Protein AF-A0A429B1J3-F1 (afdb_monomer)

Secondary structure (DSSP, 8-state):
---SSSSPPPHHHHHHHHHHHHHHHHHHHHHHH-SS--HHHHHHHHHHTT-B-GGGPBP-HHHHHHHHHHHHHHHHHHHHHTT-

Solvent-accessible surface area (backbone atoms only — not comparable to full-atom values): 5005 Å² total; per-residue (Å²): 139,83,58,91,66,96,57,82,74,48,70,69,56,46,50,59,57,47,46,61,50,56,52,42,52,54,50,50,59,40,42,75,79,30,83,82,56,59,51,58,58,52,23,51,51,30,46,74,73,69,47,51,46,82,90,74,33,74,48,46,40,64,63,50,57,77,41,42,67,62,48,52,52,50,49,52,51,53,61,60,60,71,75,113

Mean predicted aligned error: 8.42 Å

pLDDT: mean 78.14, std 14.59, range [38.81, 91.38]

Structure (mmCIF, N/CA/C/O backbone):
data_AF-A0A429B1J3-F1
#
_entry.id   AF-A0A429B1J3-F1
#
loop_
_atom_site.group_PDB
_atom_site.id
_atom_site.type_symbol
_atom_site.label_atom_id
_atom_site.label_alt_id
_atom_site.label_comp_id
_atom_site.label_asym_id
_atom_site.label_entity_id
_atom_site.label_seq_id
_atom_site.pdbx_PDB_ins_code
_atom_site.Cartn_x
_atom_site.Cartn_y
_atom_site.Cartn_z
_atom_site.occupancy
_atom_site.B_iso_or_equiv
_atom_site.auth_seq_id
_atom_site.auth_comp_id
_atom_site.auth_asym_id
_atom_site.auth_atom_id
_atom_site.pdbx_PDB_model_num
ATOM 1 N N . MET A 1 1 ? 8.469 -7.858 18.205 1.00 41.81 1 MET A N 1
ATOM 2 C CA . MET A 1 1 ? 9.052 -6.593 17.703 1.00 41.81 1 MET A CA 1
ATOM 3 C C . MET A 1 1 ? 8.813 -5.524 18.758 1.00 41.81 1 MET A C 1
ATOM 5 O O . MET A 1 1 ? 7.680 -5.106 18.961 1.00 41.81 1 MET A O 1
ATOM 9 N N . THR A 1 2 ? 9.848 -5.206 19.528 1.00 40.00 2 THR A N 1
ATOM 10 C CA . THR A 1 2 ? 9.787 -4.422 20.769 1.00 40.00 2 THR A CA 1
ATOM 11 C C . THR A 1 2 ? 10.081 -2.958 20.450 1.00 40.00 2 THR A C 1
ATOM 13 O O . THR A 1 2 ? 11.165 -2.636 19.971 1.00 40.00 2 THR A O 1
ATOM 16 N N . GLY A 1 3 ? 9.110 -2.071 20.674 1.00 46.72 3 GLY A N 1
ATOM 17 C CA . GLY A 1 3 ? 9.320 -0.629 20.560 1.00 46.72 3 GLY A CA 1
ATOM 18 C C . GLY A 1 3 ? 10.354 -0.153 21.581 1.00 46.72 3 GLY A C 1
ATOM 19 O O . GLY A 1 3 ? 10.352 -0.588 22.733 1.00 46.72 3 GLY A O 1
ATOM 20 N N . ARG A 1 4 ? 11.257 0.730 21.145 1.00 56.00 4 ARG A N 1
ATOM 21 C CA . ARG A 1 4 ? 12.206 1.460 21.994 1.00 56.00 4 ARG A CA 1
ATOM 22 C C . ARG A 1 4 ? 11.379 2.188 23.073 1.00 56.00 4 ARG A C 1
ATOM 24 O O . ARG A 1 4 ? 10.560 3.023 22.715 1.00 56.00 4 ARG A O 1
ATOM 31 N N . SER A 1 5 ? 11.567 1.819 24.345 1.00 51.78 5 SER A N 1
ATOM 32 C CA . SER A 1 5 ? 10.675 2.060 25.504 1.00 51.78 5 SER A CA 1
ATOM 33 C C . SER A 1 5 ? 9.550 1.024 25.602 1.00 51.78 5 SER A C 1
ATOM 35 O O . SER A 1 5 ? 8.588 1.097 24.852 1.00 51.78 5 SER A O 1
ATOM 37 N N . GLY A 1 6 ? 9.651 0.080 26.546 1.00 51.34 6 GLY A N 1
ATOM 38 C CA . GLY A 1 6 ? 8.748 -1.068 26.758 1.00 51.34 6 GLY A CA 1
ATOM 39 C C . GLY A 1 6 ? 7.286 -0.762 27.130 1.00 51.34 6 GLY A C 1
ATOM 40 O O . GLY A 1 6 ? 6.713 -1.440 27.975 1.00 51.34 6 GLY A O 1
ATOM 41 N N . LYS A 1 7 ? 6.667 0.245 26.511 1.00 51.31 7 LYS A N 1
ATOM 42 C CA . LYS A 1 7 ? 5.224 0.481 26.517 1.00 51.31 7 LYS A CA 1
ATOM 43 C C . LYS A 1 7 ? 4.619 -0.269 25.325 1.00 51.31 7 LYS A C 1
ATOM 45 O O . LYS A 1 7 ? 5.178 -0.192 24.227 1.00 51.31 7 LYS A O 1
ATOM 50 N N . PRO A 1 8 ? 3.490 -0.977 25.503 1.00 56.25 8 PRO A N 1
ATOM 51 C CA . PRO A 1 8 ? 2.791 -1.584 24.381 1.00 56.25 8 PRO A CA 1
ATOM 52 C C . PRO A 1 8 ? 2.475 -0.491 23.360 1.00 56.25 8 PRO A C 1
ATOM 54 O O . PRO A 1 8 ? 1.967 0.575 23.713 1.00 56.25 8 PRO A O 1
ATOM 57 N N . VAL A 1 9 ? 2.832 -0.731 22.098 1.00 57.44 9 VAL A N 1
ATOM 58 C CA . VAL A 1 9 ? 2.495 0.189 21.013 1.00 57.44 9 VAL A CA 1
ATOM 59 C C . VAL A 1 9 ? 0.975 0.295 20.989 1.00 57.44 9 VAL A C 1
ATOM 61 O O . VAL A 1 9 ? 0.291 -0.709 20.799 1.00 57.44 9 VAL A O 1
ATOM 64 N N . SER A 1 10 ? 0.435 1.491 21.222 1.00 60.06 10 SER A N 1
ATOM 65 C CA . SER A 1 10 ? -1.014 1.685 21.206 1.00 60.06 10 SER A CA 1
ATOM 66 C C . SER A 1 10 ? -1.583 1.217 19.861 1.00 60.06 10 SER A C 1
ATOM 68 O O . SER A 1 10 ? -0.959 1.474 18.827 1.00 60.06 10 SER A O 1
ATOM 70 N N . PRO A 1 11 ? -2.770 0.591 19.820 1.00 58.06 11 PRO A N 1
ATOM 71 C CA . PRO A 1 11 ? -3.370 0.098 18.579 1.00 58.06 11 PRO A CA 1
ATOM 72 C C . PRO A 1 11 ? -3.516 1.191 17.511 1.00 58.06 11 P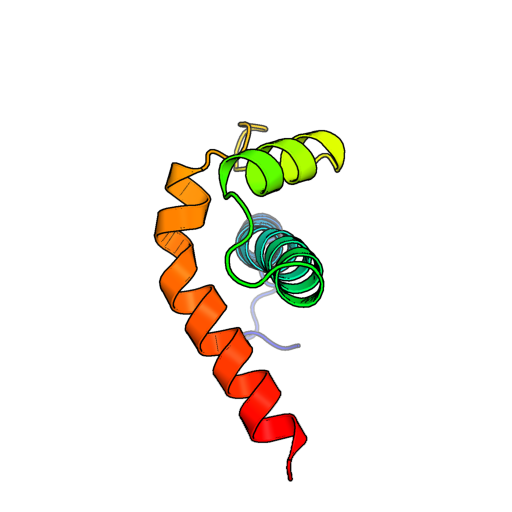RO A C 1
ATOM 74 O O . PRO A 1 11 ? -3.399 0.900 16.326 1.00 58.06 11 PRO A O 1
ATOM 77 N N . SER A 1 12 ? -3.687 2.457 17.902 1.00 59.88 12 SER A N 1
ATOM 78 C CA . SER A 1 12 ? -3.681 3.610 16.989 1.00 59.88 12 SER A CA 1
ATOM 79 C C . SER A 1 12 ? -2.306 3.874 16.364 1.00 59.88 12 SER A C 1
ATOM 81 O O . SER A 1 12 ? -2.218 4.154 15.172 1.00 59.88 12 SER A O 1
ATOM 83 N N . THR A 1 13 ? -1.227 3.735 17.138 1.00 57.50 13 THR A N 1
ATOM 84 C CA . THR A 1 13 ? 0.156 3.839 16.648 1.00 57.50 13 THR A CA 1
ATOM 85 C C . THR A 1 13 ? 0.493 2.656 15.748 1.00 57.50 13 THR A C 1
ATOM 87 O O . THR A 1 13 ? 1.044 2.848 14.670 1.00 57.50 13 THR A O 1
ATOM 90 N N . LEU A 1 14 ? 0.085 1.445 16.135 1.00 63.69 14 LEU A N 1
ATOM 91 C CA . LEU A 1 14 ? 0.195 0.248 15.300 1.00 63.69 14 LEU A CA 1
ATOM 92 C C . LEU A 1 14 ? -0.553 0.435 13.981 1.00 63.69 14 LEU A C 1
ATOM 94 O O . LEU A 1 14 ? 0.050 0.280 12.932 1.00 63.69 14 LEU A O 1
ATOM 98 N N . ARG A 1 15 ? -1.822 0.859 14.002 1.00 62.31 15 ARG A N 1
ATOM 99 C CA . ARG A 1 15 ? -2.598 1.175 12.789 1.00 62.31 15 ARG A CA 1
ATOM 100 C C . ARG A 1 15 ? -1.916 2.235 11.924 1.00 62.31 15 ARG A C 1
ATOM 102 O O . ARG A 1 15 ? -1.897 2.088 10.707 1.00 62.31 15 ARG A O 1
ATOM 109 N N . ARG A 1 16 ? -1.322 3.262 12.540 1.00 65.38 16 ARG A N 1
ATOM 110 C CA . ARG A 1 16 ? -0.589 4.322 11.835 1.00 65.38 16 ARG A CA 1
ATOM 111 C C . ARG A 1 16 ? 0.688 3.824 11.162 1.00 65.38 16 ARG A C 1
ATOM 113 O O . ARG A 1 16 ? 0.992 4.326 10.094 1.00 65.38 16 ARG A O 1
ATOM 120 N N . TYR A 1 17 ? 1.409 2.864 11.741 1.00 68.31 17 TYR A N 1
ATOM 121 C CA . TYR A 1 17 ? 2.561 2.226 11.085 1.00 68.31 17 TYR A CA 1
ATOM 122 C C . TYR A 1 17 ? 2.145 1.140 10.085 1.00 68.31 17 TYR A C 1
ATOM 124 O O . TYR A 1 17 ? 2.804 0.944 9.068 1.00 68.31 17 TYR A O 1
ATOM 132 N N . LEU A 1 18 ? 1.028 0.459 10.340 1.00 79.19 18 LEU A N 1
ATOM 133 C CA . LEU A 1 18 ? 0.485 -0.574 9.462 1.00 79.19 18 LEU A CA 1
ATOM 134 C C . LEU A 1 18 ? -0.079 0.012 8.166 1.00 79.19 18 LEU A C 1
ATOM 136 O O . LEU A 1 18 ? -0.005 -0.652 7.141 1.00 79.19 18 LEU A O 1
ATOM 140 N N . LEU A 1 19 ? -0.630 1.228 8.187 1.00 86.00 19 LEU A N 1
ATOM 141 C CA . LEU A 1 19 ? -1.161 1.882 6.989 1.00 86.00 19 LEU A CA 1
ATOM 142 C C . LEU A 1 19 ? -0.093 2.104 5.898 1.00 86.00 19 LEU A C 1
ATOM 144 O O . LEU A 1 19 ? -0.260 1.528 4.826 1.00 86.00 19 LEU A O 1
ATOM 148 N N . PRO A 1 20 ? 1.009 2.847 6.132 1.00 86.31 20 PRO A N 1
ATOM 149 C CA . PRO A 1 20 ? 2.040 3.052 5.119 1.00 86.31 20 PRO A CA 1
ATOM 150 C C . PRO A 1 20 ? 2.692 1.732 4.708 1.00 86.31 20 PRO A C 1
ATOM 152 O O . PRO A 1 20 ? 3.050 1.577 3.551 1.00 86.31 20 PRO A O 1
ATOM 155 N N . PHE A 1 21 ? 2.783 0.746 5.611 1.00 85.00 21 PHE A N 1
ATOM 156 C CA . PHE A 1 21 ? 3.256 -0.591 5.251 1.00 85.00 21 PHE A CA 1
ATOM 157 C C . PHE A 1 21 ? 2.315 -1.302 4.265 1.00 85.00 21 PHE A C 1
ATOM 159 O O . PHE A 1 21 ? 2.773 -1.837 3.264 1.00 85.00 21 PHE A O 1
ATOM 166 N N . ARG A 1 22 ? 0.997 -1.273 4.502 1.00 88.62 22 ARG A N 1
ATOM 167 C CA . ARG A 1 22 ? -0.001 -1.868 3.596 1.00 88.62 22 ARG A CA 1
ATOM 168 C C . ARG A 1 22 ? -0.018 -1.189 2.228 1.00 88.62 22 ARG A C 1
ATOM 170 O O . ARG A 1 22 ? -0.113 -1.877 1.217 1.00 88.62 22 ARG A O 1
ATOM 177 N N . VAL A 1 23 ? 0.083 0.141 2.205 1.00 90.44 23 VAL A N 1
ATOM 178 C CA . VAL A 1 23 ? 0.166 0.918 0.958 1.00 90.44 23 VAL A CA 1
ATOM 179 C C . VAL A 1 23 ? 1.467 0.599 0.219 1.00 90.44 23 VAL A C 1
ATOM 181 O O . VAL A 1 23 ? 1.436 0.376 -0.986 1.00 90.44 23 VAL A O 1
ATOM 184 N N . TYR A 1 24 ? 2.588 0.489 0.938 1.00 90.19 24 TYR A N 1
ATOM 185 C CA . TYR A 1 24 ? 3.871 0.093 0.363 1.00 90.19 24 TYR A CA 1
ATOM 186 C C . TYR A 1 24 ? 3.820 -1.294 -0.283 1.00 90.19 24 TYR A C 1
ATOM 188 O O . TYR A 1 24 ? 4.295 -1.442 -1.401 1.00 90.19 24 TYR A O 1
ATOM 196 N N . THR A 1 25 ? 3.235 -2.302 0.378 1.00 88.94 25 THR A N 1
ATOM 197 C CA . THR A 1 25 ? 3.108 -3.650 -0.202 1.00 88.94 25 THR A CA 1
ATOM 198 C C . THR A 1 25 ? 2.376 -3.604 -1.541 1.00 88.94 25 THR A C 1
ATOM 200 O O . THR A 1 25 ? 2.877 -4.146 -2.518 1.00 88.94 25 THR A O 1
ATOM 203 N N . LEU A 1 26 ? 1.256 -2.881 -1.610 1.00 89.38 26 LEU A N 1
ATOM 204 C CA . LEU A 1 26 ? 0.509 -2.683 -2.852 1.00 89.38 26 LEU A CA 1
ATOM 205 C C . LEU A 1 26 ? 1.323 -1.959 -3.926 1.00 89.38 26 LEU A C 1
ATOM 207 O O . LEU A 1 26 ? 1.355 -2.388 -5.076 1.00 89.38 26 LEU A O 1
ATOM 211 N N . TRP 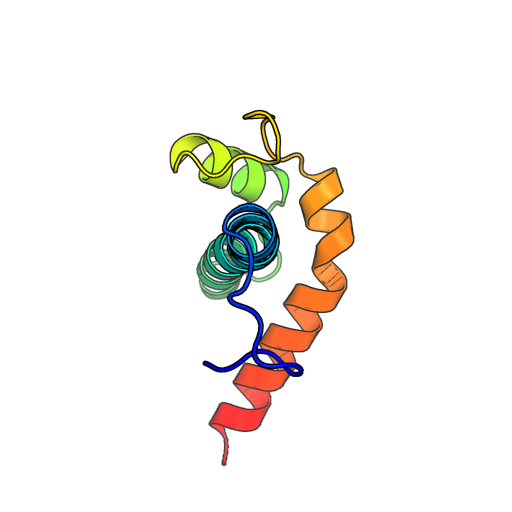A 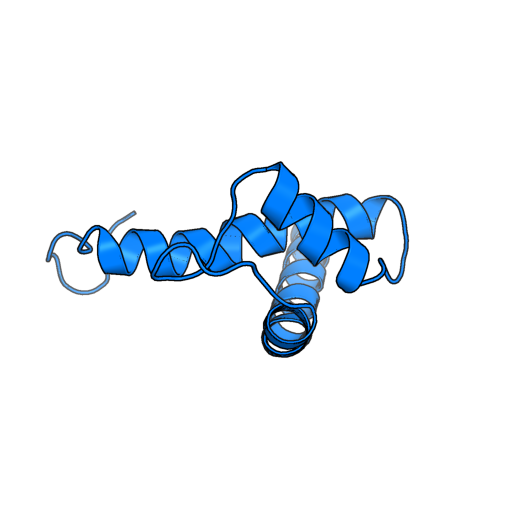1 27 ? 1.985 -0.864 -3.552 1.00 91.38 27 TRP A N 1
ATOM 212 C CA . TRP A 1 27 ? 2.850 -0.113 -4.457 1.00 91.38 27 TRP A CA 1
ATOM 213 C C . TRP A 1 27 ? 3.983 -0.995 -5.003 1.00 91.38 27 TRP A C 1
ATOM 215 O O . TRP A 1 27 ? 4.256 -0.964 -6.197 1.00 91.38 27 TRP A O 1
ATOM 225 N N . ALA A 1 28 ? 4.591 -1.826 -4.155 1.00 89.94 28 ALA A N 1
ATOM 226 C CA . ALA A 1 28 ? 5.677 -2.735 -4.507 1.00 89.94 28 ALA A CA 1
ATOM 227 C C . ALA A 1 28 ? 5.208 -3.865 -5.440 1.00 89.94 28 ALA A C 1
ATOM 229 O O . ALA A 1 28 ? 5.871 -4.136 -6.439 1.00 89.94 28 ALA A O 1
ATOM 230 N N . GLU A 1 29 ? 4.046 -4.475 -5.170 1.00 88.88 29 GLU A N 1
ATOM 231 C CA . GLU A 1 29 ? 3.403 -5.450 -6.068 1.00 88.88 29 GLU A CA 1
ATOM 232 C C . GLU A 1 29 ? 3.170 -4.840 -7.461 1.00 88.88 29 GLU A C 1
ATOM 234 O O . GLU A 1 29 ? 3.517 -5.437 -8.479 1.00 88.88 29 GLU A O 1
ATOM 239 N N . GLN A 1 30 ? 2.631 -3.619 -7.514 1.00 87.56 30 GLN A N 1
ATOM 240 C CA . GLN A 1 30 ? 2.400 -2.907 -8.773 1.00 87.56 30 GLN A CA 1
ATOM 241 C C . GLN A 1 30 ? 3.712 -2.523 -9.468 1.00 87.56 30 GLN A C 1
ATOM 243 O O . GLN A 1 30 ? 3.804 -2.627 -10.689 1.00 87.56 30 GLN A O 1
ATOM 248 N N . ARG A 1 31 ? 4.750 -2.153 -8.707 1.00 86.88 31 ARG A N 1
ATOM 249 C CA . ARG A 1 31 ? 6.085 -1.827 -9.228 1.00 86.88 31 ARG A CA 1
ATOM 250 C C . ARG A 1 31 ? 6.789 -3.031 -9.863 1.00 86.88 31 ARG A C 1
ATOM 252 O O . ARG A 1 31 ? 7.582 -2.840 -10.780 1.00 86.88 31 ARG A O 1
ATOM 259 N N . MET A 1 32 ? 6.496 -4.256 -9.413 1.00 86.38 32 MET A N 1
ATOM 260 C CA . MET A 1 32 ? 6.992 -5.487 -10.051 1.00 86.38 32 MET A CA 1
ATOM 261 C C . MET A 1 32 ? 6.380 -5.726 -11.435 1.00 86.38 32 MET A C 1
ATOM 263 O O . MET A 1 32 ? 7.031 -6.312 -12.296 1.00 86.38 32 MET A O 1
ATOM 267 N N . ILE A 1 33 ? 5.131 -5.303 -11.638 1.00 86.69 33 ILE A N 1
ATOM 268 C CA . ILE A 1 33 ? 4.385 -5.505 -12.888 1.00 86.69 33 ILE A CA 1
ATOM 269 C C . ILE A 1 33 ? 4.647 -4.349 -13.859 1.00 86.69 33 ILE A C 1
ATOM 271 O O . ILE A 1 33 ? 4.780 -4.565 -15.061 1.00 86.69 33 ILE A O 1
ATOM 275 N N . SER A 1 34 ? 4.729 -3.125 -13.336 1.00 83.38 34 SER A N 1
ATOM 276 C CA . SER A 1 34 ? 4.980 -1.909 -14.095 1.00 83.38 34 SER A CA 1
ATOM 277 C C . SER A 1 34 ? 6.023 -1.060 -13.387 1.00 83.38 34 SER A C 1
ATOM 279 O O . SER A 1 34 ? 5.821 -0.596 -12.266 1.00 83.38 34 SER A O 1
ATOM 281 N N . GLU A 1 35 ? 7.113 -0.754 -14.079 1.00 77.56 35 GLU A N 1
ATOM 282 C CA . GLU A 1 35 ? 7.935 0.403 -13.743 1.00 77.56 35 GLU A CA 1
ATOM 283 C C . GLU A 1 35 ? 6.999 1.623 -13.775 1.00 77.56 35 GLU A C 1
ATOM 285 O O . GLU A 1 35 ? 6.282 1.788 -14.732 1.00 77.56 35 GLU A O 1
ATOM 290 N N . ASN A 1 36 ? 6.880 2.463 -12.765 1.00 76.88 36 ASN A N 1
ATOM 291 C CA . ASN A 1 36 ? 5.923 3.585 -12.729 1.00 76.88 36 ASN A CA 1
ATOM 292 C C . ASN A 1 36 ? 4.410 3.231 -12.746 1.00 76.88 36 ASN A C 1
ATOM 294 O O . ASN A 1 36 ? 3.674 3.618 -13.662 1.00 76.88 36 ASN A O 1
ATOM 298 N N . PRO A 1 37 ? 3.912 2.560 -11.694 1.00 78.81 37 PRO A N 1
ATOM 299 C CA . PRO A 1 37 ? 2.485 2.312 -11.544 1.00 78.81 37 PRO A CA 1
ATOM 300 C C . PRO A 1 37 ? 1.701 3.625 -11.331 1.00 78.81 37 PRO A C 1
ATOM 302 O O . PRO A 1 37 ? 2.154 4.500 -10.584 1.00 78.81 37 PRO A O 1
ATOM 305 N N . PRO A 1 38 ? 0.512 3.784 -11.943 1.00 85.56 38 PRO A N 1
ATOM 306 C CA . PRO A 1 38 ? -0.313 4.969 -11.743 1.00 85.56 38 PRO A CA 1
ATOM 307 C C . PRO A 1 38 ? -0.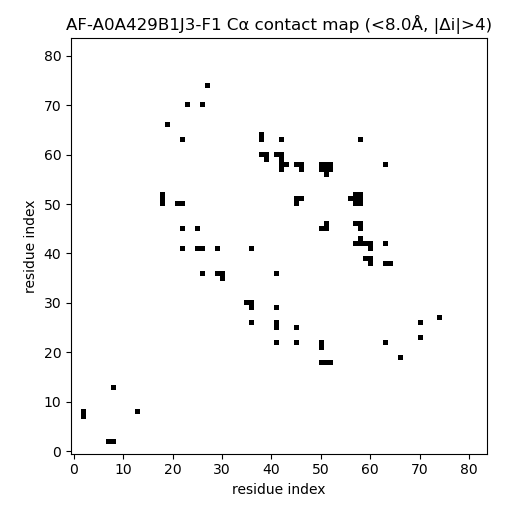814 5.042 -10.295 1.00 85.56 38 PRO A C 1
ATOM 309 O O . PRO A 1 38 ? -1.505 4.147 -9.808 1.00 85.56 38 PRO A O 1
ATOM 312 N N . LEU A 1 39 ? -0.487 6.137 -9.606 1.00 86.44 39 LEU A N 1
ATOM 313 C CA . LEU A 1 39 ? -0.794 6.321 -8.180 1.00 86.44 39 LEU A CA 1
ATOM 314 C C . LEU A 1 39 ? -2.302 6.338 -7.897 1.00 86.44 39 LEU A C 1
ATOM 316 O O . LEU A 1 39 ? -2.735 5.885 -6.842 1.00 86.44 39 LEU A O 1
ATOM 320 N N . ASP A 1 40 ? -3.099 6.803 -8.859 1.00 86.69 40 ASP A N 1
ATOM 321 C CA . ASP A 1 40 ? -4.561 6.770 -8.786 1.00 86.69 40 ASP A CA 1
ATOM 322 C C . ASP A 1 40 ? -5.104 5.331 -8.762 1.00 86.69 40 ASP A C 1
ATOM 324 O O . ASP A 1 40 ? -5.961 4.996 -7.946 1.00 86.69 40 ASP A O 1
ATOM 328 N N . ALA A 1 41 ? -4.513 4.432 -9.558 1.00 87.25 41 ALA A N 1
ATOM 329 C CA . ALA A 1 41 ? -4.871 3.018 -9.526 1.00 87.25 41 ALA A CA 1
ATOM 330 C C . ALA A 1 41 ? -4.486 2.375 -8.188 1.00 87.25 41 ALA A C 1
ATOM 332 O O . ALA A 1 41 ? -5.254 1.589 -7.643 1.00 87.25 41 ALA A O 1
ATOM 333 N N . ILE A 1 42 ? -3.339 2.747 -7.609 1.00 88.38 42 ILE A N 1
ATOM 334 C CA . ILE A 1 42 ? -2.941 2.259 -6.279 1.00 88.38 42 ILE A CA 1
ATOM 335 C C . ILE A 1 42 ? -3.913 2.761 -5.201 1.00 88.38 42 ILE A C 1
ATOM 337 O O . ILE A 1 42 ? -4.286 1.992 -4.314 1.00 88.38 42 ILE A O 1
ATOM 341 N N . ALA A 1 43 ? -4.357 4.019 -5.274 1.00 89.75 43 ALA A N 1
ATOM 342 C CA . ALA A 1 43 ? -5.366 4.56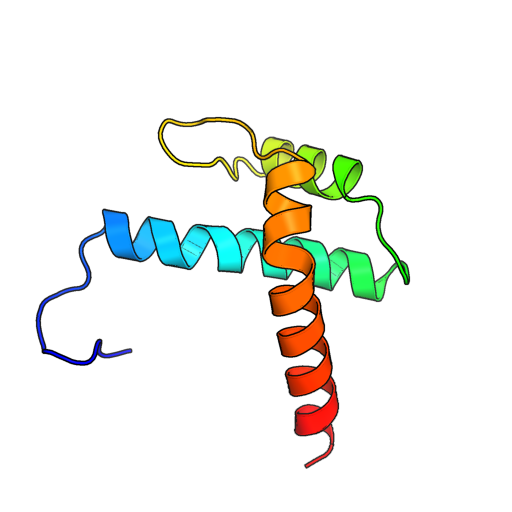7 -4.367 1.00 89.75 43 ALA A CA 1
ATOM 343 C C . ALA A 1 43 ? -6.710 3.825 -4.490 1.00 89.75 43 ALA A C 1
ATOM 345 O O . ALA A 1 43 ? -7.308 3.451 -3.476 1.00 89.75 43 ALA A O 1
ATOM 346 N N . GLN A 1 44 ? -7.145 3.541 -5.718 1.00 88.69 44 GLN A N 1
ATOM 347 C CA . GLN A 1 44 ? -8.365 2.786 -6.000 1.00 88.69 44 GLN A CA 1
ATOM 348 C C . GLN A 1 44 ? -8.277 1.332 -5.510 1.00 88.69 44 GLN A C 1
ATOM 350 O O . GLN A 1 44 ? -9.214 0.814 -4.895 1.00 88.69 44 GLN A O 1
ATOM 355 N N . GLU A 1 45 ? -7.136 0.677 -5.711 1.00 88.75 45 GLU A N 1
ATOM 356 C CA . GLU A 1 45 ? -6.874 -0.670 -5.200 1.00 88.75 45 GLU A CA 1
ATOM 357 C C . GLU A 1 45 ? -6.846 -0.693 -3.669 1.00 88.75 45 GLU A C 1
ATOM 359 O O . GLU A 1 45 ? -7.409 -1.596 -3.044 1.00 88.75 45 GLU A O 1
ATOM 364 N N . CYS A 1 46 ? -6.267 0.333 -3.036 1.00 89.19 46 CYS A N 1
ATOM 365 C CA . CYS A 1 46 ? -6.324 0.485 -1.585 1.00 89.19 46 CYS A CA 1
ATOM 366 C C . CYS A 1 46 ? -7.775 0.562 -1.096 1.00 89.19 46 CYS A C 1
ATOM 368 O O . CYS A 1 46 ? -8.137 -0.154 -0.161 1.00 89.19 46 CYS A O 1
ATOM 370 N N . ALA A 1 47 ? -8.617 1.374 -1.742 1.00 88.38 47 ALA A N 1
ATOM 371 C CA . ALA A 1 47 ? -10.034 1.476 -1.403 1.00 88.38 47 ALA A CA 1
ATOM 372 C C . ALA A 1 47 ? -10.762 0.129 -1.575 1.00 88.38 47 ALA A C 1
ATOM 374 O O . ALA A 1 47 ? -11.489 -0.294 -0.675 1.00 88.38 47 ALA A O 1
ATOM 375 N N . THR A 1 48 ? -10.495 -0.585 -2.672 1.00 87.44 48 THR A N 1
ATOM 376 C CA . THR A 1 48 ? -11.067 -1.911 -2.968 1.00 87.44 48 THR A CA 1
ATOM 377 C C . THR A 1 48 ? -10.679 -2.956 -1.918 1.00 87.44 48 THR A C 1
ATOM 379 O O . THR A 1 48 ? -11.511 -3.757 -1.496 1.00 87.44 48 THR A O 1
ATOM 382 N N . ARG A 1 49 ? -9.436 -2.916 -1.420 1.00 85.50 49 ARG A N 1
ATOM 383 C CA . ARG A 1 49 ? -8.946 -3.799 -0.346 1.00 85.50 49 ARG A CA 1
ATOM 384 C C . ARG A 1 49 ? -9.327 -3.326 1.068 1.00 85.50 49 ARG A C 1
ATOM 386 O O . ARG A 1 49 ? -8.879 -3.919 2.050 1.00 85.50 49 ARG A O 1
ATOM 393 N N . GLY A 1 50 ? -10.127 -2.263 1.205 1.00 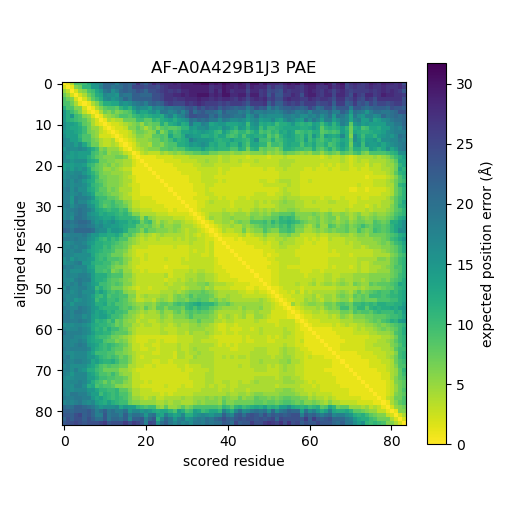85.25 50 GLY A N 1
ATOM 394 C CA . GLY A 1 50 ? -10.540 -1.707 2.501 1.00 85.25 50 GLY A CA 1
ATOM 395 C C . GLY A 1 50 ? -9.403 -1.033 3.281 1.00 85.25 50 GLY A C 1
ATOM 396 O O . GLY A 1 50 ? -9.453 -0.925 4.508 1.00 85.25 50 GLY A O 1
ATOM 397 N N . ILE A 1 51 ? -8.348 -0.604 2.588 1.00 86.62 51 ILE A N 1
ATOM 398 C CA . ILE A 1 51 ? -7.226 0.139 3.156 1.00 86.62 51 ILE A CA 1
ATOM 399 C C . ILE A 1 51 ? -7.587 1.622 3.110 1.00 86.62 51 ILE A C 1
ATOM 401 O O . ILE A 1 51 ? -7.539 2.272 2.070 1.00 86.62 51 ILE A O 1
ATOM 405 N N . THR A 1 52 ? -7.950 2.160 4.268 1.00 85.75 52 THR A N 1
ATOM 406 C CA . THR A 1 52 ? -8.344 3.562 4.430 1.00 85.75 52 THR A CA 1
ATOM 407 C C . THR A 1 52 ? -7.460 4.265 5.450 1.00 85.75 52 THR A C 1
ATOM 409 O O . THR A 1 52 ? -6.966 3.647 6.398 1.00 85.75 52 THR A O 1
ATOM 412 N N . ALA A 1 53 ? -7.319 5.580 5.306 1.00 81.88 53 ALA A N 1
ATOM 413 C CA . ALA A 1 53 ? -6.679 6.428 6.298 1.00 81.88 53 ALA A CA 1
ATOM 414 C C . ALA A 1 53 ? -7.503 6.520 7.602 1.00 81.88 53 ALA A C 1
ATOM 416 O O . ALA A 1 53 ? -8.564 5.903 7.760 1.00 81.88 53 ALA A O 1
ATOM 417 N N . GLN A 1 54 ? -7.007 7.301 8.571 1.00 77.94 54 GLN A N 1
ATOM 418 C CA . GLN A 1 54 ? -7.751 7.580 9.805 1.00 77.94 54 GLN A CA 1
ATOM 419 C C . GLN A 1 54 ? -9.167 8.083 9.497 1.00 77.94 54 GLN A C 1
ATOM 421 O O . GLN A 1 54 ? -9.383 8.827 8.541 1.00 77.94 54 GLN A O 1
ATOM 426 N N . HIS A 1 55 ? -10.122 7.689 10.342 1.00 78.88 55 HIS A N 1
ATOM 427 C CA . HIS A 1 55 ? -11.549 7.989 10.173 1.00 78.88 55 HIS A CA 1
ATOM 428 C C . HIS A 1 55 ? -12.167 7.418 8.889 1.00 78.88 55 HIS A C 1
ATOM 430 O O . HIS A 1 55 ? -13.113 7.992 8.362 1.00 78.88 55 HIS A O 1
ATOM 436 N N . ASN A 1 56 ? -11.646 6.289 8.395 1.00 76.94 56 ASN A N 1
ATOM 437 C CA . ASN A 1 56 ? -12.186 5.589 7.227 1.00 76.94 56 ASN A CA 1
ATOM 438 C C . ASN A 1 56 ? -12.174 6.441 5.945 1.00 76.94 56 ASN A C 1
ATOM 440 O O . ASN A 1 56 ? -12.985 6.236 5.041 1.00 76.94 56 ASN A O 1
ATOM 444 N N . LYS A 1 57 ? -11.258 7.415 5.881 1.00 82.31 57 LYS A N 1
ATOM 445 C CA . LYS A 1 57 ? -11.092 8.280 4.716 1.00 82.31 57 LYS A CA 1
ATOM 446 C C . LYS A 1 57 ? -10.406 7.501 3.590 1.00 82.31 57 LYS A C 1
ATOM 448 O O . LYS A 1 57 ? -9.419 6.811 3.872 1.00 82.31 57 LYS A O 1
ATOM 453 N N . PRO A 1 58 ? -10.889 7.605 2.342 1.00 8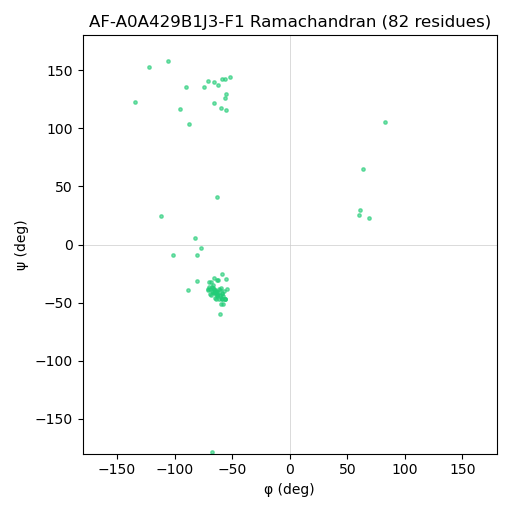2.88 58 PRO A N 1
ATOM 454 C CA . PRO A 1 58 ? -10.202 7.003 1.210 1.00 82.88 58 PRO A CA 1
ATOM 455 C C . PRO A 1 58 ? -8.786 7.573 1.105 1.00 82.88 58 PRO A C 1
ATOM 457 O O . PRO A 1 58 ? -8.554 8.751 1.391 1.00 82.88 58 PRO A O 1
ATOM 460 N N . LEU A 1 59 ? -7.840 6.712 0.740 1.00 87.12 59 LEU A N 1
ATOM 461 C CA . LEU A 1 59 ? -6.494 7.151 0.403 1.00 87.12 59 LEU A CA 1
ATOM 462 C C . LEU A 1 59 ? -6.539 7.894 -0.930 1.00 87.12 59 LEU A C 1
ATOM 464 O O . LEU A 1 59 ? -7.271 7.506 -1.837 1.00 87.12 59 LEU A O 1
ATOM 468 N N . THR A 1 60 ? -5.773 8.971 -1.029 1.00 88.81 60 THR A N 1
ATOM 469 C CA . THR A 1 60 ? -5.660 9.781 -2.241 1.00 88.81 60 THR A CA 1
ATOM 470 C C . THR A 1 60 ? -4.321 9.518 -2.913 1.00 88.81 60 THR A C 1
ATOM 472 O O . THR A 1 60 ? -3.358 9.118 -2.256 1.00 88.81 60 THR A O 1
ATOM 475 N N . ALA A 1 61 ? -4.240 9.798 -4.214 1.00 88.00 61 ALA A N 1
ATOM 476 C CA . ALA A 1 61 ? -2.961 9.804 -4.918 1.00 88.00 61 ALA A CA 1
ATOM 477 C C . ALA A 1 61 ? -1.948 10.737 -4.229 1.00 88.00 61 ALA A C 1
ATOM 479 O O . ALA A 1 61 ? -0.793 10.364 -4.088 1.00 88.00 61 ALA A O 1
ATOM 480 N N . ASP A 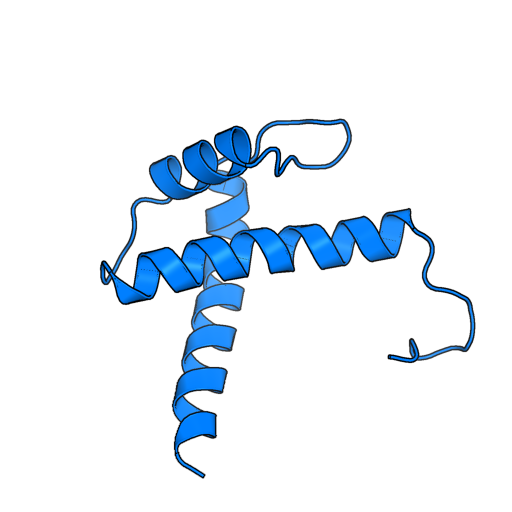1 62 ? -2.401 11.885 -3.714 1.00 88.25 62 ASP A N 1
ATOM 481 C CA . ASP A 1 62 ? -1.585 12.848 -2.961 1.00 88.25 62 ASP A CA 1
ATOM 482 C C . ASP A 1 62 ? -0.886 12.214 -1.746 1.00 88.25 62 ASP A C 1
ATOM 484 O O . ASP A 1 62 ? 0.331 12.302 -1.620 1.00 88.25 62 ASP A O 1
ATOM 488 N N . TYR A 1 63 ? -1.612 11.435 -0.935 1.00 88.44 63 TYR A N 1
ATOM 489 C CA . TYR A 1 63 ? -1.012 10.703 0.185 1.00 88.44 63 TYR A CA 1
ATOM 490 C C . TYR A 1 63 ? 0.069 9.713 -0.273 1.00 88.44 63 TYR A C 1
ATOM 492 O O . TYR A 1 63 ? 1.075 9.512 0.405 1.00 88.44 63 TYR A O 1
ATOM 500 N N . ILE A 1 64 ? -0.140 9.058 -1.418 1.00 88.62 64 ILE A N 1
ATOM 501 C CA . ILE A 1 64 ? 0.833 8.112 -1.973 1.00 88.62 64 ILE A CA 1
ATOM 502 C C . ILE A 1 64 ? 2.056 8.873 -2.502 1.00 88.62 64 ILE A C 1
ATOM 504 O O . ILE A 1 64 ? 3.173 8.411 -2.289 1.00 88.62 64 ILE A O 1
ATOM 508 N N . ILE A 1 65 ? 1.869 10.048 -3.116 1.00 89.88 65 ILE A N 1
ATOM 509 C CA . ILE A 1 65 ? 2.953 10.945 -3.554 1.00 89.88 65 ILE A CA 1
ATOM 510 C C . ILE A 1 65 ? 3.813 11.361 -2.358 1.00 89.88 65 ILE A C 1
ATOM 512 O O . ILE A 1 65 ? 5.034 11.244 -2.425 1.00 89.88 65 ILE A O 1
ATOM 516 N N . GLU A 1 66 ? 3.198 11.765 -1.242 1.00 90.31 66 GLU A N 1
ATOM 517 C CA . GLU A 1 66 ? 3.917 12.137 -0.014 1.00 90.31 66 GLU A CA 1
ATOM 518 C C . GLU A 1 66 ? 4.795 11.002 0.541 1.00 90.31 66 GLU A C 1
ATOM 520 O O . GLU A 1 66 ? 5.758 11.256 1.264 1.00 90.31 66 GLU A O 1
ATOM 525 N N . GLN A 1 67 ? 4.458 9.743 0.245 1.00 87.75 67 GLN A N 1
ATOM 526 C CA . GLN A 1 67 ? 5.208 8.563 0.685 1.00 87.75 67 GLN A CA 1
ATOM 527 C C . GLN A 1 67 ? 6.109 7.967 -0.409 1.00 87.75 67 GLN A C 1
ATOM 529 O O . GLN A 1 67 ? 6.907 7.079 -0.110 1.00 87.75 67 GLN A O 1
ATOM 534 N N . ALA A 1 68 ? 6.004 8.430 -1.658 1.00 86.75 68 ALA A N 1
ATOM 535 C CA . ALA A 1 68 ? 6.631 7.791 -2.813 1.00 86.75 68 ALA A CA 1
ATOM 536 C C . ALA A 1 68 ? 8.162 7.734 -2.702 1.00 86.7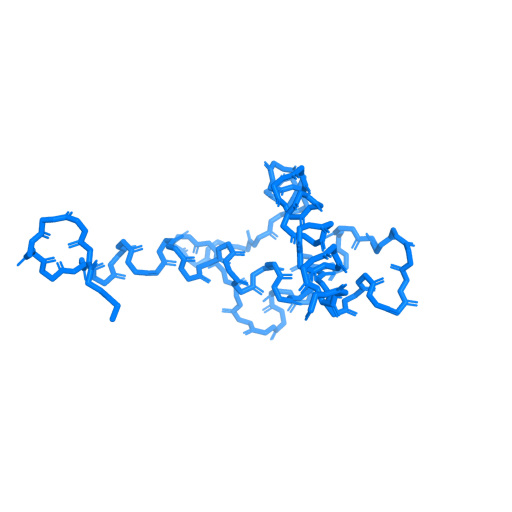5 68 ALA A C 1
ATOM 538 O O . ALA A 1 68 ? 8.754 6.705 -3.020 1.00 86.75 68 ALA A O 1
ATOM 539 N N . ASP A 1 69 ? 8.789 8.796 -2.188 1.00 87.44 69 ASP A N 1
ATOM 540 C CA . ASP A 1 69 ? 10.243 8.861 -1.982 1.00 87.44 69 ASP A CA 1
ATOM 541 C C . ASP A 1 69 ? 10.726 7.812 -0.960 1.00 87.44 69 ASP A C 1
ATOM 543 O O . ASP A 1 69 ? 11.673 7.062 -1.205 1.00 87.44 69 ASP A O 1
ATOM 547 N N . ASP A 1 70 ? 10.008 7.664 0.161 1.00 88.25 70 ASP A N 1
ATOM 548 C CA . ASP A 1 70 ? 10.301 6.638 1.170 1.00 88.25 70 ASP A CA 1
ATOM 549 C C . ASP A 1 70 ? 10.052 5.220 0.626 1.00 88.25 70 ASP A C 1
ATOM 551 O O . ASP A 1 70 ? 10.836 4.308 0.905 1.00 88.25 70 ASP A O 1
ATOM 555 N N . PHE A 1 71 ? 9.015 5.028 -0.194 1.00 89.62 71 PHE A N 1
ATOM 556 C CA . PHE A 1 71 ? 8.741 3.747 -0.849 1.00 89.62 71 PHE A CA 1
ATOM 557 C C . PHE A 1 71 ? 9.850 3.356 -1.824 1.00 89.62 71 PHE A C 1
ATOM 559 O O . PHE A 1 71 ? 10.339 2.225 -1.762 1.00 89.62 71 PHE A O 1
ATOM 566 N N . GLU A 1 72 ? 10.290 4.283 -2.674 1.00 88.62 72 GLU A N 1
ATOM 567 C CA . GLU A 1 72 ? 11.381 4.042 -3.615 1.00 88.62 72 GLU A CA 1
ATOM 568 C C . GLU A 1 72 ? 12.690 3.754 -2.878 1.00 88.62 72 GLU A C 1
ATOM 570 O O . GLU A 1 72 ? 13.369 2.769 -3.180 1.00 88.62 72 GLU A O 1
ATOM 575 N N . ARG A 1 73 ? 13.001 4.522 -1.829 1.00 87.19 73 ARG A N 1
ATOM 576 C CA . ARG A 1 73 ? 14.175 4.278 -0.987 1.00 87.19 73 ARG A CA 1
ATOM 577 C C . ARG A 1 73 ? 14.157 2.883 -0.355 1.00 87.19 73 ARG A C 1
ATOM 579 O O . ARG A 1 73 ? 15.184 2.204 -0.348 1.00 87.19 73 ARG A O 1
ATOM 586 N N . ARG A 1 74 ? 13.012 2.437 0.174 1.00 87.25 74 ARG A N 1
ATOM 587 C CA . ARG A 1 74 ? 12.856 1.084 0.745 1.00 87.25 74 ARG A CA 1
ATOM 588 C C . ARG A 1 74 ? 12.974 -0.000 -0.315 1.00 87.25 74 ARG A C 1
ATOM 590 O O . ARG A 1 74 ? 13.609 -1.016 -0.061 1.00 87.25 74 ARG A O 1
ATOM 597 N N . TRP A 1 75 ? 12.392 0.217 -1.491 1.00 87.19 75 TRP A N 1
ATOM 598 C CA . TRP A 1 75 ? 12.500 -0.699 -2.621 1.00 87.19 75 TRP A CA 1
ATOM 599 C C . TRP A 1 75 ? 13.952 -0.893 -3.056 1.00 87.19 75 TRP A C 1
ATOM 601 O O . TRP A 1 75 ? 14.427 -2.023 -3.096 1.00 87.19 75 TRP A O 1
ATOM 611 N N . GLN A 1 76 ? 14.688 0.197 -3.285 1.00 86.88 76 GLN A N 1
ATOM 612 C CA . GLN A 1 76 ? 16.111 0.143 -3.627 1.00 86.88 76 GLN A CA 1
ATOM 613 C C . GLN A 1 76 ? 16.929 -0.559 -2.537 1.00 86.88 76 GLN A C 1
ATOM 615 O O . GLN A 1 76 ? 17.760 -1.405 -2.850 1.00 86.88 76 GLN A O 1
ATOM 620 N N . ALA A 1 77 ? 16.663 -0.272 -1.258 1.00 84.56 77 ALA A N 1
ATOM 621 C CA . ALA A 1 77 ? 17.355 -0.924 -0.146 1.00 84.56 77 ALA A CA 1
ATOM 622 C C . ALA A 1 77 ? 17.102 -2.443 -0.090 1.00 84.56 77 ALA A C 1
ATOM 624 O O . ALA A 1 77 ? 18.035 -3.205 0.152 1.00 84.56 77 ALA A O 1
ATOM 625 N N . LEU A 1 78 ? 15.866 -2.892 -0.337 1.00 82.69 78 LEU A N 1
ATOM 626 C CA . LEU A 1 78 ? 15.530 -4.320 -0.376 1.00 82.69 78 LEU A CA 1
ATOM 627 C C . LEU A 1 78 ? 16.138 -5.026 -1.592 1.00 82.69 78 LEU A C 1
ATOM 629 O O . LEU A 1 78 ? 16.606 -6.150 -1.462 1.00 82.69 78 LEU A O 1
ATOM 633 N N . GLN A 1 79 ? 16.174 -4.365 -2.750 1.00 80.31 79 GLN A N 1
ATOM 634 C CA . GLN A 1 79 ? 16.800 -4.912 -3.955 1.00 80.31 79 GLN A CA 1
ATOM 635 C C . GLN A 1 79 ? 18.330 -4.969 -3.829 1.00 80.31 79 GLN A C 1
ATOM 637 O O . GLN A 1 79 ? 18.944 -5.924 -4.293 1.00 80.31 79 GLN A O 1
ATOM 642 N N . ALA A 1 80 ? 18.944 -3.981 -3.172 1.00 74.75 80 ALA A N 1
ATOM 643 C CA . ALA A 1 80 ? 20.383 -3.953 -2.917 1.00 74.75 80 ALA A CA 1
ATOM 644 C C . ALA A 1 80 ? 20.817 -5.005 -1.881 1.00 74.75 80 ALA A C 1
ATOM 646 O O . ALA A 1 80 ? 21.846 -5.644 -2.067 1.00 74.75 80 ALA A O 1
ATOM 647 N N . GLY A 1 81 ? 20.023 -5.221 -0.824 1.00 60.22 81 GLY A N 1
ATOM 648 C CA . GLY A 1 81 ? 20.296 -6.228 0.212 1.00 60.22 81 GLY A CA 1
ATOM 649 C C . GLY A 1 81 ? 19.897 -7.664 -0.156 1.00 60.22 81 GLY A C 1
ATOM 650 O O . GLY A 1 81 ? 20.245 -8.593 0.560 1.00 60.22 81 GLY A O 1
ATOM 651 N N . ALA A 1 82 ? 19.178 -7.876 -1.265 1.00 54.00 82 ALA A N 1
ATOM 652 C CA . ALA A 1 82 ? 18.905 -9.212 -1.810 1.00 54.00 82 ALA A CA 1
ATOM 653 C C . ALA A 1 82 ? 20.114 -9.818 -2.554 1.00 54.00 82 ALA A C 1
ATOM 655 O O . ALA A 1 82 ? 20.039 -10.946 -3.041 1.00 54.00 82 ALA A O 1
ATOM 656 N N . HIS A 1 83 ? 21.205 -9.056 -2.663 1.00 45.09 83 HIS A N 1
ATOM 657 C CA . HIS A 1 83 ? 22.437 -9.411 -3.359 1.00 45.09 83 HIS A CA 1
ATOM 658 C C . HIS A 1 83 ? 23.622 -9.615 -2.391 1.00 45.09 83 HIS A C 1
ATOM 660 O O . HIS A 1 83 ? 24.773 -9.450 -2.800 1.00 45.09 83 HIS A O 1
ATOM 666 N N . GLU A 1 84 ? 23.340 -9.957 -1.127 1.00 38.81 84 GLU A N 1
ATOM 667 C CA . GLU A 1 84 ? 24.327 -10.320 -0.092 1.00 38.81 84 GLU A CA 1
ATOM 668 C C . GLU A 1 84 ? 24.142 -11.764 0.395 1.00 38.81 84 GLU A C 1
ATOM 670 O O . GLU A 1 84 ? 22.984 -12.170 0.653 1.00 38.81 84 GLU A O 1
#

Nearest PDB structures (foldseek):
  1mdm-assembly1_A  TM=6.270E-01  e=5.711E+00  Homo sapiens

Foldseek 3Di:
DAPPPRDPQPVVNVLVVVLLVVLLVLVVVQCVVDVDDDLQVSQVVCVVVQRADPPSHRDDSVNCVVCVVVSVVVVVVVVVVVVD

Sequence (84 aa):
MTGRSGKPVSPSTLRRYLLPFRVYTLWAEQRMISENPPLDAIAQECATRGITAQHNKPLTADYIIEQADDFERRWQALQAGAHE

Radius of gyration: 14.3 Å; Cα contacts (8 Å, |Δi|>4): 50; chains: 1; bounding box: 36×23×41 Å